Protein AF-A0A661SWG0-F1 (afdb_monomer_lite)

Structure (mmCIF, N/CA/C/O backbone):
data_AF-A0A661SWG0-F1
#
_entry.id   AF-A0A661SWG0-F1
#
loop_
_atom_site.group_PDB
_atom_site.id
_atom_site.type_symbol
_atom_site.label_atom_id
_atom_site.label_alt_id
_atom_site.label_comp_id
_atom_site.label_asym_id
_atom_site.label_entity_id
_atom_site.label_seq_id
_atom_site.pdbx_PDB_ins_code
_atom_site.Cartn_x
_atom_site.Cartn_y
_atom_site.Cartn_z
_atom_site.occupancy
_atom_site.B_iso_or_equiv
_atom_site.auth_seq_id
_atom_site.auth_comp_id
_atom_site.auth_asym_id
_atom_site.auth_atom_id
_atom_site.pdbx_PDB_model_num
ATOM 1 N N . ILE A 1 1 ? -4.918 15.144 1.057 1.00 56.53 1 ILE A N 1
ATOM 2 C CA . ILE A 1 1 ? -6.242 14.491 1.226 1.00 56.53 1 ILE A CA 1
ATOM 3 C C . ILE A 1 1 ? -6.243 13.511 2.410 1.00 56.53 1 ILE A C 1
ATOM 5 O O . ILE A 1 1 ? -7.043 13.692 3.319 1.00 56.53 1 ILE A O 1
ATOM 9 N N . ASN A 1 2 ? -5.288 12.579 2.501 1.00 60.53 2 ASN A N 1
ATOM 10 C CA . ASN A 1 2 ? -5.275 11.531 3.545 1.00 60.53 2 ASN A CA 1
ATOM 11 C C . ASN A 1 2 ? -5.196 12.040 5.000 1.00 60.53 2 ASN A C 1
ATOM 13 O O . ASN A 1 2 ? -5.931 11.564 5.859 1.00 60.53 2 ASN A O 1
ATOM 17 N N . ALA A 1 3 ? -4.390 13.072 5.286 1.00 61.88 3 ALA A N 1
ATOM 18 C CA . ALA A 1 3 ? -4.321 13.651 6.637 1.00 61.88 3 ALA A CA 1
ATOM 19 C C . ALA A 1 3 ? -5.663 14.253 7.108 1.00 61.88 3 ALA A C 1
ATOM 21 O O . ALA A 1 3 ? -6.003 14.175 8.287 1.00 61.88 3 ALA A O 1
ATOM 22 N N . ILE A 1 4 ? -6.444 14.817 6.178 1.00 67.69 4 ILE A N 1
ATOM 23 C CA . ILE A 1 4 ? -7.782 15.353 6.462 1.00 67.69 4 ILE A CA 1
ATOM 24 C C . ILE A 1 4 ? -8.749 14.194 6.713 1.00 67.69 4 ILE A C 1
ATOM 26 O O . ILE A 1 4 ? -9.489 14.227 7.693 1.00 67.69 4 ILE A O 1
ATOM 30 N N . HIS A 1 5 ? -8.699 13.147 5.884 1.00 74.19 5 HIS A N 1
ATOM 31 C CA . HIS A 1 5 ? -9.559 11.975 6.039 1.00 74.19 5 HIS A CA 1
ATOM 32 C C . HIS A 1 5 ? -9.388 11.313 7.414 1.00 74.19 5 HIS A C 1
ATOM 34 O O . HIS A 1 5 ? -10.366 11.100 8.125 1.00 74.19 5 HIS A O 1
ATOM 40 N N . HIS A 1 6 ? -8.152 11.085 7.862 1.00 76.50 6 HIS A N 1
ATOM 41 C CA . HIS A 1 6 ? -7.911 10.390 9.133 1.00 76.50 6 HIS A CA 1
ATOM 42 C C . HIS A 1 6 ? -8.249 11.256 10.350 1.00 76.50 6 HIS A C 1
ATOM 44 O O . HIS A 1 6 ? -8.727 10.751 11.370 1.00 76.50 6 HIS A O 1
ATOM 50 N N . HIS A 1 7 ? -8.070 12.576 10.239 1.00 75.06 7 HIS A N 1
ATOM 51 C CA . HIS A 1 7 ? -8.566 13.505 11.246 1.00 75.06 7 HIS A CA 1
ATOM 52 C C . HIS A 1 7 ? -10.099 13.446 11.357 1.00 75.06 7 HIS A C 1
ATOM 54 O O . HIS A 1 7 ? -10.619 13.366 12.470 1.00 75.06 7 HIS A O 1
ATOM 60 N N . LEU A 1 8 ? -10.814 13.404 10.225 1.00 75.69 8 LEU A N 1
ATOM 61 C CA . LEU A 1 8 ? -12.275 13.259 10.192 1.00 75.69 8 LEU A CA 1
ATOM 62 C C . LEU A 1 8 ? -12.742 11.925 10.788 1.00 75.69 8 LEU A C 1
ATOM 64 O O . LEU A 1 8 ? -13.693 11.908 11.573 1.00 75.69 8 LEU A O 1
ATOM 68 N N . CYS A 1 9 ? -12.055 10.816 10.495 1.00 81.94 9 CYS A N 1
ATOM 69 C CA . CYS A 1 9 ? -12.331 9.533 11.146 1.00 81.94 9 CYS A CA 1
ATOM 70 C C . CYS A 1 9 ? -12.198 9.665 12.668 1.00 81.94 9 CYS A C 1
ATOM 72 O O . CYS A 1 9 ? -13.082 9.249 13.417 1.00 81.94 9 CYS A O 1
ATOM 74 N N . ARG A 1 10 ? -11.129 10.313 13.151 1.00 82.50 10 ARG A N 1
ATOM 75 C CA . ARG A 1 10 ? -10.912 10.488 14.592 1.00 82.50 10 ARG A CA 1
ATOM 76 C C . ARG A 1 10 ? -12.001 11.324 15.252 1.00 82.50 10 ARG A C 1
ATOM 78 O O . ARG A 1 10 ? -12.409 10.990 16.366 1.00 82.50 10 ARG A O 1
ATOM 85 N N . THR A 1 11 ? -12.439 12.418 14.638 1.00 89.12 11 THR A N 1
ATOM 86 C CA . THR A 1 11 ? -13.471 13.285 15.227 1.00 89.12 11 THR A CA 1
ATOM 87 C C . THR A 1 11 ? -14.853 12.635 15.196 1.00 89.12 11 THR A C 1
ATOM 89 O O . THR A 1 11 ? -15.633 12.855 16.119 1.00 89.12 11 THR A O 1
ATOM 92 N N . SER A 1 12 ? -15.122 11.782 14.205 1.00 91.81 12 SER A N 1
ATOM 93 C CA . SER A 1 12 ? -16.421 11.121 14.023 1.00 91.81 12 SER A CA 1
ATOM 94 C C . SER A 1 12 ? -16.601 9.872 14.891 1.00 91.81 12 SER A C 1
ATOM 96 O O . SER A 1 12 ? -17.712 9.570 15.327 1.00 91.81 12 SER A O 1
ATOM 98 N N . LEU A 1 13 ? -15.524 9.129 15.162 1.00 94.44 13 LEU A N 1
ATOM 99 C CA . LEU A 1 13 ? -15.606 7.887 15.931 1.00 94.44 13 LEU A CA 1
ATOM 100 C C . LEU A 1 13 ? -15.771 8.154 17.429 1.00 94.44 13 LEU A C 1
ATOM 102 O O . LEU A 1 13 ? -15.110 9.018 18.014 1.00 94.44 13 LEU A O 1
ATOM 106 N N . LYS A 1 14 ? -16.619 7.358 18.084 1.00 95.88 14 LYS A N 1
ATOM 107 C CA . LYS A 1 14 ? -16.674 7.291 19.551 1.00 95.88 14 LYS A CA 1
ATOM 108 C C . LYS A 1 14 ? -15.412 6.608 20.094 1.00 95.88 14 LYS A C 1
ATOM 110 O O . LYS A 1 14 ? -14.653 6.000 19.344 1.00 95.88 14 LYS A O 1
ATOM 115 N N . ARG A 1 15 ? -15.182 6.730 21.403 1.00 95.81 15 ARG A N 1
ATOM 116 C CA . ARG A 1 15 ? -14.165 5.936 22.106 1.00 95.81 15 ARG A CA 1
ATOM 117 C C . ARG A 1 15 ? -14.422 4.437 21.874 1.00 95.81 15 ARG A C 1
ATOM 119 O O . ARG A 1 15 ? -15.584 4.035 21.905 1.00 95.81 15 ARG A O 1
ATOM 126 N N . ASN A 1 16 ? -13.368 3.660 21.630 1.00 95.88 16 ASN A N 1
ATOM 127 C CA . ASN A 1 16 ? -13.389 2.252 21.199 1.00 95.88 16 ASN A CA 1
ATOM 128 C C . ASN A 1 16 ? -14.106 2.033 19.849 1.00 95.88 16 ASN A C 1
ATOM 130 O O . ASN A 1 16 ? -14.623 0.955 19.556 1.00 95.88 16 ASN A O 1
ATOM 134 N N . GLY A 1 17 ? -14.218 3.095 19.044 1.00 96.50 17 GLY A N 1
ATOM 135 C CA . GLY A 1 17 ? -14.782 3.043 17.702 1.00 96.50 17 GLY A CA 1
ATOM 136 C C . GLY A 1 17 ? -13.768 2.496 16.703 1.00 96.50 17 GLY A C 1
ATOM 137 O O . GLY A 1 17 ? -12.584 2.824 16.776 1.00 96.50 17 GLY A O 1
ATOM 138 N N . TRP A 1 18 ? -14.258 1.709 15.752 1.00 96.75 18 TRP A N 1
ATOM 139 C CA . TRP A 1 18 ? -13.446 1.021 14.754 1.00 96.75 18 TRP A CA 1
ATOM 140 C C . TRP A 1 18 ? -13.513 1.721 13.399 1.00 96.75 18 TRP A C 1
ATOM 142 O O . TRP A 1 18 ? -14.554 2.258 13.017 1.00 96.75 18 TRP A O 1
ATOM 152 N N . CYS A 1 19 ? -12.404 1.697 12.667 1.00 94.81 19 CYS A N 1
ATOM 153 C CA . CYS A 1 19 ? -12.308 2.170 11.294 1.00 94.81 19 CYS A CA 1
ATOM 154 C C . CYS A 1 19 ? -11.577 1.135 10.453 1.00 94.81 19 CYS A C 1
ATOM 156 O O . CYS A 1 19 ? -10.496 0.683 10.822 1.00 94.81 19 CYS A O 1
ATOM 158 N N . PHE A 1 20 ? -12.176 0.804 9.316 1.00 94.75 20 PHE A N 1
ATOM 159 C CA . PHE A 1 20 ? -11.555 0.015 8.267 1.00 94.75 20 PHE A CA 1
ATOM 160 C C . PHE A 1 20 ? -11.237 0.957 7.117 1.00 94.75 20 PHE A C 1
ATOM 162 O O . PHE A 1 20 ? -12.092 1.749 6.709 1.00 94.75 20 PHE A O 1
ATOM 169 N N . HIS A 1 21 ? -10.009 0.891 6.623 1.00 93.25 21 HIS A N 1
ATOM 170 C CA . HIS A 1 21 ? -9.559 1.713 5.518 1.00 93.25 21 HIS A CA 1
ATOM 171 C C . HIS A 1 21 ? -8.721 0.880 4.558 1.00 93.25 21 HIS A C 1
ATOM 173 O O . HIS A 1 21 ? -7.875 0.095 4.979 1.00 93.25 21 HIS A O 1
ATOM 179 N N . SER A 1 22 ? -8.944 1.093 3.269 1.00 91.50 22 SER A N 1
ATOM 180 C CA . SER A 1 22 ? -8.198 0.456 2.191 1.00 91.50 22 SER A CA 1
ATOM 181 C C . SER A 1 22 ? -7.498 1.529 1.383 1.00 91.50 22 SER A C 1
ATOM 183 O O . SER A 1 22 ? -8.053 2.605 1.149 1.00 91.50 22 SER A O 1
ATOM 185 N N . ILE A 1 23 ? -6.281 1.244 0.946 1.00 89.94 23 ILE A N 1
ATOM 186 C CA . ILE A 1 23 ? -5.539 2.131 0.067 1.00 89.94 23 ILE A CA 1
ATOM 187 C C . ILE A 1 23 ? -4.982 1.351 -1.113 1.00 89.94 23 ILE A C 1
ATOM 189 O O . ILE A 1 23 ? -4.380 0.292 -0.948 1.00 89.94 23 ILE A O 1
ATOM 193 N N . ASP A 1 24 ? -5.199 1.891 -2.307 1.00 89.12 24 ASP A N 1
ATOM 194 C CA . ASP A 1 24 ? -4.566 1.419 -3.530 1.00 89.12 24 ASP A CA 1
ATOM 195 C C . ASP A 1 24 ? -3.260 2.199 -3.722 1.00 89.12 24 ASP A C 1
ATOM 197 O O . ASP A 1 24 ? -3.214 3.424 -3.566 1.00 89.12 24 ASP A O 1
ATOM 201 N N . MET A 1 25 ? -2.175 1.472 -3.961 1.00 91.50 25 MET A N 1
ATOM 202 C CA . MET A 1 25 ? -0.818 2.011 -4.040 1.00 91.50 25 MET A CA 1
ATOM 203 C C . MET A 1 25 ? -0.259 2.020 -5.461 1.00 91.50 25 MET A C 1
ATOM 205 O O . MET A 1 25 ? 0.926 2.337 -5.630 1.00 91.50 25 MET A O 1
ATOM 209 N N . ARG A 1 26 ? -1.091 1.669 -6.445 1.00 89.75 26 ARG A N 1
ATOM 210 C CA . ARG A 1 26 ? -0.762 1.650 -7.869 1.00 89.75 26 ARG A CA 1
ATOM 211 C C . ARG A 1 26 ? -0.955 3.022 -8.514 1.00 89.75 26 ARG A C 1
ATOM 213 O O . ARG A 1 26 ? -1.720 3.840 -8.021 1.00 89.75 26 ARG A O 1
ATOM 220 N N . ASP A 1 27 ? -0.302 3.220 -9.651 1.00 86.38 27 ASP A N 1
ATOM 221 C CA . ASP A 1 27 ? -0.540 4.329 -10.571 1.00 86.38 27 ASP A CA 1
ATOM 222 C C . ASP A 1 27 ? -1.934 4.199 -11.205 1.00 86.38 27 ASP A C 1
ATOM 224 O O . ASP A 1 27 ? -2.174 3.315 -12.032 1.00 86.38 27 ASP A O 1
ATOM 228 N N . HIS A 1 28 ? -2.865 5.077 -10.826 1.00 82.88 28 HIS A N 1
ATOM 229 C CA . HIS A 1 28 ? -4.233 5.068 -11.367 1.00 82.88 28 HIS A CA 1
ATOM 230 C C . HIS A 1 28 ? -4.338 5.690 -12.761 1.00 82.88 28 HIS A C 1
ATOM 232 O O . HIS A 1 28 ? -5.403 5.628 -13.377 1.00 82.88 28 HIS A O 1
ATOM 238 N N . SER A 1 29 ? -3.260 6.286 -13.273 1.00 79.56 29 SER A N 1
ATOM 239 C CA . SER A 1 29 ? -3.187 6.778 -14.650 1.00 79.56 29 SER A CA 1
ATOM 240 C C . SER A 1 29 ? -2.762 5.692 -15.641 1.00 79.56 29 SER A C 1
ATOM 242 O O . SER A 1 29 ? -3.079 5.800 -16.827 1.00 79.56 29 SER A O 1
ATOM 244 N N . ASN A 1 30 ? -2.071 4.644 -15.171 1.00 81.44 30 ASN A N 1
ATOM 245 C CA . ASN A 1 30 ? -1.575 3.559 -16.010 1.00 81.44 30 ASN A CA 1
ATOM 246 C C . ASN A 1 30 ? -1.442 2.225 -15.248 1.00 81.44 30 ASN A C 1
ATOM 248 O O . ASN A 1 30 ? -0.399 1.917 -14.666 1.00 81.44 30 ASN A O 1
ATOM 252 N N . PHE A 1 31 ? -2.473 1.384 -15.335 1.00 80.25 31 PHE A N 1
ATOM 253 C CA . PHE A 1 31 ? -2.473 0.061 -14.704 1.00 80.25 31 PHE A CA 1
ATOM 254 C C . PHE A 1 31 ? -1.558 -0.967 -15.386 1.00 80.25 31 PHE A C 1
ATOM 256 O O . PHE A 1 31 ? -1.209 -1.950 -14.738 1.00 80.25 31 PHE A O 1
ATOM 263 N N . ASP A 1 32 ? -1.110 -0.734 -16.627 1.00 81.38 32 ASP A N 1
ATOM 264 C CA . ASP A 1 32 ? -0.124 -1.604 -17.294 1.00 81.38 32 ASP A CA 1
ATOM 265 C C . ASP A 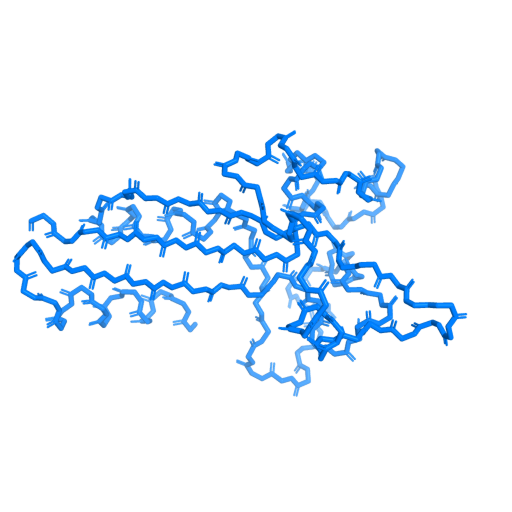1 32 ? 1.267 -1.449 -16.667 1.00 81.38 32 ASP A C 1
ATOM 267 O O . ASP A 1 32 ? 2.125 -2.328 -16.769 1.00 81.38 32 ASP A O 1
ATOM 271 N N . LYS A 1 33 ? 1.504 -0.304 -16.017 1.00 86.62 33 LYS A N 1
ATOM 272 C CA . LYS A 1 33 ? 2.747 0.011 -15.315 1.00 86.62 33 LYS A CA 1
ATOM 273 C C . LYS A 1 33 ? 2.438 0.575 -13.930 1.00 86.62 33 LYS A C 1
ATOM 275 O O . LYS A 1 33 ? 2.762 1.727 -13.638 1.00 86.62 33 LYS A O 1
ATOM 280 N N . PRO A 1 34 ? 1.864 -0.246 -13.035 1.00 86.94 34 PRO A N 1
ATOM 281 C CA . PRO A 1 34 ? 1.234 0.220 -11.803 1.00 86.94 34 PRO A CA 1
ATOM 282 C C . PRO A 1 34 ? 2.213 0.849 -10.801 1.00 86.94 34 PRO A C 1
ATOM 284 O O . PRO A 1 34 ? 1.785 1.392 -9.791 1.00 86.94 34 PRO A O 1
ATOM 287 N N . LEU A 1 35 ? 3.523 0.779 -11.041 1.00 90.81 35 LEU A N 1
ATOM 288 C CA . LEU A 1 35 ? 4.561 1.323 -10.166 1.00 90.81 35 LEU A CA 1
ATOM 289 C C . LEU A 1 35 ? 5.445 2.373 -10.864 1.00 90.81 35 LEU A C 1
ATOM 291 O O . LEU A 1 35 ? 6.384 2.875 -10.246 1.00 90.81 35 LEU A O 1
ATOM 295 N N . ASP A 1 36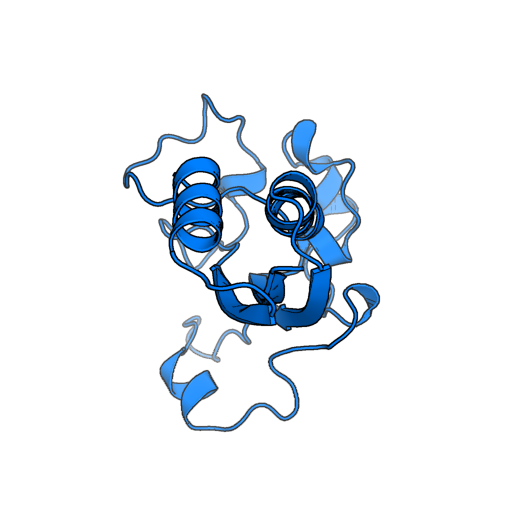 ? 5.164 2.742 -12.122 1.00 90.56 36 ASP A N 1
ATOM 296 C CA . ASP A 1 36 ? 5.998 3.694 -12.877 1.00 90.56 36 ASP A CA 1
ATOM 297 C C . ASP A 1 36 ? 6.052 5.069 -12.210 1.00 90.56 36 ASP A C 1
ATOM 299 O O . ASP A 1 36 ? 7.095 5.730 -12.226 1.00 90.56 36 ASP A O 1
ATOM 303 N N . PHE A 1 37 ? 4.980 5.464 -11.519 1.00 90.50 37 PHE A N 1
ATOM 304 C CA . PHE A 1 37 ? 4.940 6.717 -10.779 1.00 90.50 37 PHE A CA 1
ATOM 305 C C . PHE A 1 37 ? 6.049 6.848 -9.709 1.00 90.50 37 PHE A C 1
ATOM 307 O O . PHE A 1 37 ? 6.390 7.962 -9.296 1.00 90.50 37 PHE A O 1
ATOM 314 N N . LEU A 1 38 ? 6.643 5.736 -9.250 1.00 93.56 38 LEU A N 1
ATOM 315 C CA . LEU A 1 38 ? 7.761 5.725 -8.298 1.00 93.56 38 LEU A CA 1
ATOM 316 C C . LEU A 1 38 ? 9.060 6.307 -8.892 1.00 93.56 38 LEU A C 1
ATOM 318 O O . LEU A 1 38 ? 10.001 6.627 -8.163 1.00 93.56 38 LEU A O 1
ATOM 322 N N . GLN A 1 39 ? 9.142 6.468 -10.211 1.00 94.31 39 GLN A N 1
ATOM 323 C CA . GLN A 1 39 ? 10.310 7.039 -10.885 1.00 94.31 39 GLN A CA 1
ATOM 324 C C . GLN A 1 39 ? 10.359 8.571 -10.801 1.00 94.31 39 GLN A C 1
ATOM 326 O O . GLN A 1 39 ? 11.418 9.164 -10.994 1.00 94.31 39 GLN A O 1
ATOM 331 N N . TYR A 1 40 ? 9.242 9.217 -10.461 1.00 92.12 40 TYR A N 1
ATOM 332 C CA . TYR A 1 40 ? 9.102 10.671 -10.522 1.00 92.12 40 TYR A CA 1
ATOM 333 C C . TYR A 1 40 ? 9.158 11.329 -9.136 1.00 92.12 40 TYR A C 1
ATOM 335 O O . TYR A 1 40 ? 8.742 10.756 -8.127 1.00 92.12 40 TYR A O 1
ATOM 343 N N . SER A 1 41 ? 9.611 12.579 -9.060 1.00 90.25 41 SER A N 1
ATOM 344 C CA . SER A 1 41 ? 9.369 13.446 -7.897 1.00 90.25 41 SER A CA 1
ATOM 345 C C . SER A 1 41 ? 7.888 13.840 -7.785 1.00 90.25 41 SER A C 1
ATOM 347 O O . SER A 1 41 ? 7.079 13.532 -8.659 1.00 90.25 41 SER A O 1
ATOM 349 N N . ASP A 1 42 ? 7.491 14.529 -6.712 1.00 86.38 42 ASP A N 1
ATOM 350 C CA . ASP A 1 42 ? 6.132 15.106 -6.599 1.00 86.38 42 ASP A CA 1
ATOM 351 C C . ASP A 1 42 ? 5.869 16.221 -7.608 1.00 86.38 42 ASP A C 1
ATOM 353 O O . ASP A 1 42 ? 4.732 16.453 -7.987 1.00 86.38 42 ASP A O 1
ATOM 357 N N . LYS A 1 43 ? 6.923 16.882 -8.093 1.00 86.38 43 LYS A N 1
ATOM 358 C CA . LYS A 1 43 ? 6.802 17.925 -9.115 1.00 86.38 43 LYS A CA 1
ATOM 359 C C . LYS A 1 43 ? 6.699 17.349 -10.531 1.00 86.38 43 LYS A C 1
ATOM 361 O O . LYS A 1 43 ? 6.049 17.943 -11.386 1.00 86.38 43 LYS A O 1
ATOM 366 N N . GLU A 1 44 ? 7.402 16.250 -10.798 1.00 88.06 44 GLU A N 1
ATOM 367 C CA . GLU A 1 44 ? 7.437 15.601 -12.118 1.00 88.06 44 GLU A CA 1
ATOM 368 C C . GLU A 1 44 ? 6.225 14.713 -12.359 1.00 88.06 44 GLU A C 1
ATOM 370 O O . GLU A 1 44 ? 5.766 14.612 -13.496 1.00 88.06 44 GLU A O 1
ATOM 375 N N . PHE A 1 45 ? 5.701 14.100 -11.296 1.00 85.62 45 PHE A N 1
ATOM 376 C CA . PHE A 1 45 ? 4.448 13.375 -11.363 1.00 85.62 45 PHE A CA 1
ATOM 377 C C . PHE A 1 45 ? 3.316 14.384 -11.555 1.00 85.62 45 PHE A C 1
ATOM 379 O O . PHE A 1 45 ? 2.808 14.978 -10.607 1.00 85.62 45 PHE A O 1
ATOM 386 N N . ARG A 1 46 ? 2.980 14.655 -12.818 1.00 70.81 46 ARG A N 1
ATOM 387 C CA . ARG A 1 46 ? 1.823 15.475 -13.163 1.00 70.81 46 ARG A CA 1
ATOM 388 C C . ARG A 1 46 ? 0.598 14.655 -12.826 1.00 70.81 46 ARG A C 1
ATOM 390 O O . ARG A 1 46 ? 0.336 13.694 -13.528 1.00 70.81 46 ARG A O 1
ATOM 397 N N . GLU A 1 47 ? -0.121 15.037 -11.782 1.00 64.69 47 GLU A N 1
ATOM 398 C CA . GLU A 1 47 ? -1.403 14.438 -11.423 1.00 64.69 47 GLU A CA 1
ATOM 399 C C . GLU A 1 47 ? -2.452 14.831 -12.482 1.00 64.69 47 GLU A C 1
ATOM 401 O O . GLU A 1 47 ? -2.904 15.979 -12.478 1.00 64.69 47 GLU A O 1
ATOM 406 N N . PRO A 1 48 ? -2.870 13.945 -13.413 1.00 58.97 48 PRO A N 1
ATOM 407 C CA . PRO A 1 48 ? -4.055 14.231 -14.218 1.00 58.97 48 PRO A CA 1
ATOM 408 C C . PRO A 1 48 ? -5.323 14.217 -13.346 1.00 58.97 48 PRO A C 1
ATOM 410 O O . PRO A 1 48 ? -6.317 14.843 -13.703 1.00 58.97 48 PRO A O 1
ATOM 413 N N . ASN A 1 49 ? -5.272 13.539 -12.190 1.00 57.66 49 ASN A N 1
ATOM 414 C CA . ASN A 1 49 ? -6.391 13.308 -11.289 1.00 57.66 49 ASN A CA 1
ATOM 415 C C . ASN A 1 49 ? -6.017 13.710 -9.854 1.00 57.66 49 ASN A C 1
ATOM 417 O O . ASN A 1 49 ? -5.009 13.255 -9.326 1.00 57.66 49 ASN A O 1
ATOM 421 N N . LEU A 1 50 ? -6.879 14.484 -9.187 1.00 58.66 50 LEU A N 1
ATOM 422 C CA . LEU A 1 50 ? -6.728 14.961 -7.796 1.00 58.66 50 LEU A CA 1
ATOM 423 C C . LEU A 1 50 ? -6.706 13.849 -6.720 1.00 58.66 50 LEU A C 1
ATOM 425 O O . LEU A 1 50 ? -6.778 14.146 -5.528 1.00 58.66 50 LEU A O 1
ATOM 429 N N . TYR A 1 51 ? -6.678 12.577 -7.118 1.00 61.53 51 TYR A N 1
ATOM 430 C CA . TYR A 1 51 ? -6.935 11.422 -6.255 1.00 61.53 51 TYR A CA 1
ATOM 431 C C . TYR A 1 51 ? -5.763 10.444 -6.160 1.00 61.53 51 TYR A C 1
ATOM 433 O O . TYR A 1 51 ? -5.923 9.387 -5.555 1.00 61.53 51 TYR A O 1
ATOM 441 N N . ASP A 1 52 ? -4.599 10.778 -6.718 1.00 67.62 52 ASP A N 1
ATOM 442 C CA . ASP A 1 52 ? -3.504 9.815 -6.780 1.00 67.62 52 ASP A CA 1
ATOM 443 C C . ASP A 1 52 ? -2.781 9.668 -5.434 1.00 67.62 52 ASP A C 1
ATOM 445 O O . ASP A 1 52 ? -2.344 10.641 -4.806 1.00 67.62 52 ASP A O 1
ATOM 449 N N . ASN A 1 53 ? -2.668 8.427 -4.959 1.00 77.31 53 ASN A N 1
ATOM 450 C CA . ASN A 1 53 ? -2.051 8.124 -3.679 1.00 77.31 53 ASN A CA 1
ATOM 451 C C . ASN A 1 53 ? -0.626 7.600 -3.865 1.00 77.31 53 ASN A C 1
ATOM 453 O O . ASN A 1 53 ? -0.389 6.459 -4.248 1.00 77.31 53 ASN A O 1
ATOM 457 N N . ARG A 1 54 ? 0.342 8.415 -3.448 1.00 88.62 54 ARG A N 1
ATOM 458 C CA . ARG A 1 54 ? 1.763 8.052 -3.490 1.00 88.62 54 ARG A CA 1
ATOM 459 C C . ARG A 1 54 ? 2.312 7.517 -2.171 1.00 88.62 54 ARG A C 1
ATOM 461 O O . ARG A 1 54 ? 3.493 7.183 -2.112 1.00 88.62 54 ARG A O 1
ATOM 468 N N . LEU A 1 55 ? 1.476 7.425 -1.132 1.00 92.00 55 LEU A N 1
ATOM 469 C CA . LEU A 1 55 ? 1.883 6.861 0.156 1.00 92.00 55 LEU A CA 1
ATOM 470 C C . LEU A 1 55 ? 2.270 5.399 -0.010 1.00 92.00 55 LEU A C 1
ATOM 472 O O . LEU A 1 55 ? 1.587 4.667 -0.730 1.00 92.00 55 LEU A O 1
ATOM 476 N N . ARG A 1 56 ? 3.341 4.982 0.662 1.00 94.75 56 ARG A N 1
ATOM 477 C CA . ARG A 1 56 ? 3.683 3.564 0.849 1.00 94.75 56 ARG A CA 1
ATOM 478 C C . ARG A 1 56 ? 3.104 3.010 2.154 1.00 94.75 56 ARG A C 1
ATOM 480 O O . ARG A 1 56 ? 2.547 3.764 2.955 1.00 94.75 56 ARG A O 1
ATOM 487 N N . CYS A 1 57 ? 3.211 1.696 2.361 1.00 96.12 57 CYS A N 1
ATOM 488 C CA . CYS A 1 57 ? 2.624 0.982 3.506 1.00 96.12 57 CYS A CA 1
ATOM 489 C C . CYS A 1 57 ? 2.996 1.628 4.843 1.00 96.12 57 CYS A C 1
ATOM 491 O O . CYS A 1 57 ? 2.119 1.964 5.642 1.00 96.12 57 CYS A O 1
ATOM 493 N N . SER A 1 58 ? 4.287 1.895 5.057 1.00 96.81 58 SER A N 1
ATOM 494 C CA . SER A 1 58 ? 4.762 2.480 6.311 1.00 96.81 58 SER A CA 1
ATOM 495 C C . SER A 1 58 ? 4.273 3.918 6.511 1.00 96.81 58 SER A C 1
ATOM 497 O O . SER A 1 58 ? 3.971 4.322 7.634 1.00 96.81 58 SER A O 1
ATOM 499 N N . GLU A 1 59 ? 4.153 4.703 5.439 1.00 95.31 59 GLU A N 1
ATOM 500 C CA . GLU A 1 59 ? 3.620 6.064 5.506 1.00 95.31 59 GLU A CA 1
ATOM 501 C C . GLU A 1 59 ? 2.123 6.061 5.807 1.00 95.31 59 GLU A C 1
ATOM 503 O O . GLU A 1 59 ? 1.671 6.826 6.660 1.00 95.31 59 GLU A O 1
ATOM 508 N N . HIS A 1 60 ? 1.361 5.178 5.154 1.00 94.56 60 HIS A N 1
ATOM 509 C CA . HIS A 1 60 ? -0.066 5.018 5.406 1.00 94.56 60 HIS A CA 1
ATOM 510 C C . HIS A 1 60 ? -0.319 4.638 6.866 1.00 94.56 60 HIS A C 1
ATOM 512 O O . HIS A 1 60 ? -1.058 5.343 7.555 1.00 94.56 60 HIS A O 1
ATOM 518 N N . ARG A 1 61 ? 0.385 3.627 7.383 1.00 96.00 61 ARG A N 1
ATOM 519 C CA . ARG A 1 61 ? 0.335 3.244 8.799 1.00 96.00 61 ARG A CA 1
ATOM 520 C C . ARG A 1 61 ? 0.627 4.424 9.732 1.00 96.00 61 ARG A C 1
ATOM 522 O O . ARG A 1 61 ? -0.178 4.735 10.615 1.00 96.00 61 ARG A O 1
ATOM 529 N N . LYS A 1 62 ? 1.724 5.153 9.488 1.00 95.50 62 LYS A N 1
ATOM 530 C CA . LYS A 1 62 ? 2.124 6.323 10.293 1.00 95.50 62 LYS A CA 1
ATOM 531 C C . LYS A 1 62 ? 1.043 7.393 10.363 1.00 95.50 62 LYS A C 1
ATOM 533 O O . LYS A 1 62 ? 0.931 8.084 11.373 1.00 95.50 62 LYS A O 1
ATOM 538 N N . THR A 1 63 ? 0.232 7.566 9.319 1.00 93.50 63 THR A N 1
ATOM 539 C CA . THR A 1 63 ? -0.847 8.563 9.368 1.00 93.50 63 THR A CA 1
ATOM 540 C C . THR A 1 63 ? -1.918 8.235 10.418 1.00 93.50 63 THR A C 1
ATOM 542 O O . THR A 1 63 ? -2.428 9.160 11.053 1.00 93.50 63 THR A O 1
ATOM 545 N N . PHE A 1 64 ? -2.223 6.956 10.660 1.00 94.56 64 PHE A N 1
ATOM 546 C CA . PHE A 1 64 ? -3.145 6.534 11.721 1.00 94.56 64 PHE A CA 1
ATOM 547 C C . PHE A 1 64 ? -2.505 6.619 13.107 1.00 94.56 64 PHE A C 1
ATOM 549 O O . PHE A 1 64 ? -3.131 7.118 14.046 1.00 94.56 64 PHE A O 1
ATOM 556 N N . GLU A 1 65 ? -1.238 6.219 13.223 1.00 94.69 65 GLU A N 1
ATOM 557 C CA . GLU A 1 65 ? -0.463 6.336 14.465 1.00 94.69 65 GLU A CA 1
ATOM 558 C C . GLU A 1 65 ? -0.347 7.804 14.913 1.00 94.69 65 GLU A C 1
ATOM 560 O O . GLU A 1 65 ? -0.633 8.137 16.064 1.00 94.69 65 GLU A O 1
ATOM 565 N N . ASN A 1 66 ? -0.048 8.719 13.984 1.00 93.69 66 ASN A N 1
ATOM 566 C CA . ASN A 1 66 ? -0.013 10.165 14.237 1.00 93.69 66 ASN A CA 1
ATOM 567 C C . ASN A 1 66 ? -1.385 10.719 14.649 1.00 93.69 66 ASN A C 1
ATOM 569 O O . ASN A 1 66 ? -1.480 11.637 15.467 1.00 93.69 66 ASN A O 1
ATOM 573 N N . ALA A 1 67 ? -2.461 10.131 14.125 1.00 92.81 67 ALA A N 1
ATOM 574 C CA . ALA A 1 67 ? -3.827 10.410 14.545 1.00 92.81 67 ALA A CA 1
ATOM 575 C C . ALA A 1 67 ? -4.218 9.672 15.842 1.00 92.81 67 ALA A C 1
ATOM 577 O O . ALA A 1 67 ? -5.388 9.702 16.220 1.00 92.81 67 ALA A O 1
ATOM 578 N N . ARG A 1 68 ? -3.266 9.064 16.564 1.00 93.56 68 ARG A N 1
ATOM 579 C CA . ARG A 1 68 ? -3.444 8.359 17.847 1.00 93.56 68 ARG A CA 1
ATOM 580 C C . ARG A 1 68 ? -4.495 7.249 17.792 1.00 93.56 68 ARG A C 1
ATOM 582 O O . ARG A 1 68 ? -5.300 7.118 18.721 1.00 93.56 68 ARG A O 1
ATOM 589 N N . PHE A 1 69 ? -4.550 6.529 16.683 1.00 95.75 69 PHE A N 1
ATOM 590 C CA . PHE A 1 69 ? -5.265 5.265 16.600 1.00 95.75 69 PHE A CA 1
ATOM 591 C C . PHE A 1 69 ? -4.358 4.110 17.033 1.00 95.75 69 PHE A C 1
ATOM 593 O O . PHE A 1 69 ? -3.138 4.195 16.906 1.00 95.75 69 PHE A O 1
ATOM 600 N N . HIS A 1 70 ? -4.963 3.032 17.525 1.00 96.62 70 HIS A N 1
ATOM 601 C CA . HIS A 1 70 ? -4.298 1.747 17.692 1.00 96.62 70 HIS A CA 1
ATOM 602 C C . HIS A 1 70 ? -4.503 0.914 16.423 1.00 96.62 70 HIS A C 1
ATOM 604 O O . HIS A 1 70 ? -5.640 0.737 15.988 1.00 96.62 70 HIS A O 1
ATOM 610 N N . VAL A 1 71 ? -3.419 0.427 15.818 1.00 96.56 71 VAL A N 1
ATOM 611 C CA . VAL A 1 71 ? -3.498 -0.453 14.645 1.00 96.56 71 VAL A CA 1
ATOM 612 C C . VAL A 1 71 ? -3.746 -1.877 15.118 1.00 96.56 71 VAL A C 1
ATOM 614 O O . VAL A 1 71 ? -2.871 -2.483 15.730 1.00 96.56 71 VAL A O 1
ATOM 617 N N . ALA A 1 72 ? -4.942 -2.392 14.850 1.00 97.00 72 ALA A N 1
ATOM 618 C CA . ALA A 1 72 ? -5.362 -3.714 15.296 1.00 97.00 72 ALA A CA 1
ATOM 619 C C . ALA A 1 72 ? -5.057 -4.805 14.263 1.00 97.00 72 ALA A C 1
ATOM 621 O O . ALA A 1 72 ? -4.765 -5.939 14.635 1.00 97.00 72 ALA A O 1
ATOM 622 N N . TYR A 1 73 ? -5.143 -4.469 12.975 1.00 96.50 73 TYR A N 1
ATOM 623 C CA . TYR A 1 73 ? -4.917 -5.408 11.882 1.00 96.50 73 TYR A CA 1
ATOM 624 C C . TYR A 1 73 ? -4.447 -4.684 10.623 1.00 96.50 73 TYR A C 1
ATOM 626 O O . TYR A 1 73 ? -4.885 -3.565 10.348 1.00 96.50 73 TYR A O 1
ATOM 634 N N . GLU A 1 74 ? -3.586 -5.355 9.866 1.00 96.56 74 GLU A N 1
ATOM 635 C CA . GLU A 1 74 ? -3.112 -4.942 8.553 1.00 96.56 74 GLU A CA 1
ATOM 636 C C . GLU A 1 74 ? -3.043 -6.161 7.639 1.00 96.56 74 GLU A C 1
ATOM 638 O O . GLU A 1 74 ? -2.661 -7.251 8.071 1.00 96.56 74 GLU A O 1
ATOM 643 N N . ASP A 1 75 ? -3.367 -5.946 6.372 1.00 95.25 75 ASP A N 1
ATOM 644 C CA . ASP A 1 75 ? -2.983 -6.845 5.297 1.00 95.25 75 ASP A CA 1
ATOM 645 C C . ASP A 1 75 ? -2.479 -6.049 4.092 1.00 95.25 75 ASP A C 1
ATOM 647 O O . ASP A 1 75 ? -2.718 -4.842 3.961 1.00 95.25 75 ASP A O 1
ATOM 651 N N . PHE A 1 76 ? -1.736 -6.731 3.230 1.00 94.56 76 PHE A N 1
ATOM 652 C CA . PHE A 1 76 ? -1.046 -6.138 2.097 1.00 94.56 76 PHE A CA 1
ATOM 653 C C . PHE A 1 76 ? -1.427 -6.884 0.832 1.00 94.56 76 PHE A C 1
ATOM 655 O O . PHE A 1 76 ? -1.279 -8.105 0.768 1.00 94.56 76 PHE A O 1
ATOM 662 N N . ALA A 1 77 ? -1.893 -6.148 -0.173 1.00 90.25 77 ALA A N 1
ATOM 663 C CA . ALA A 1 77 ? -2.197 -6.715 -1.473 1.00 90.25 77 ALA A CA 1
ATOM 664 C C . ALA A 1 77 ? -0.899 -6.957 -2.250 1.00 90.25 77 ALA A C 1
ATOM 666 O O . ALA A 1 77 ? -0.070 -6.050 -2.406 1.00 90.25 77 ALA A O 1
ATOM 667 N N . THR A 1 78 ? -0.749 -8.180 -2.746 1.00 87.00 78 THR A N 1
ATOM 668 C CA . THR A 1 78 ? 0.327 -8.550 -3.669 1.00 87.00 78 THR A CA 1
ATOM 669 C C . THR A 1 78 ? 0.007 -8.049 -5.081 1.00 87.00 78 THR A C 1
ATOM 671 O O . THR A 1 78 ? -1.167 -7.802 -5.385 1.00 87.00 78 THR A O 1
ATOM 674 N N . PRO A 1 79 ? 1.020 -7.870 -5.954 1.00 79.69 79 PRO A N 1
ATOM 675 C CA . PRO A 1 79 ? 0.781 -7.537 -7.350 1.00 79.69 79 PRO A CA 1
ATOM 676 C C . PRO A 1 79 ? -0.245 -8.476 -7.981 1.00 79.69 79 PRO A C 1
ATOM 678 O O . PRO A 1 79 ? -0.088 -9.696 -7.954 1.00 79.69 79 PRO A O 1
ATOM 681 N N . PHE A 1 80 ? -1.296 -7.902 -8.565 1.00 74.12 80 PHE A N 1
ATOM 682 C CA . PHE A 1 80 ? -2.317 -8.699 -9.230 1.00 74.12 80 PHE A CA 1
ATOM 683 C C . PHE A 1 80 ? -1.710 -9.468 -10.411 1.00 74.12 80 PHE A C 1
ATOM 685 O O . PHE A 1 80 ? -0.901 -8.905 -11.156 1.00 74.12 80 PHE A O 1
ATOM 692 N N . PRO A 1 81 ? -2.107 -10.733 -10.619 1.00 63.78 81 PRO A N 1
ATOM 693 C CA . PRO A 1 81 ? -1.681 -11.486 -11.787 1.00 63.78 81 PRO A CA 1
ATOM 694 C C . PRO A 1 81 ? -2.146 -10.774 -13.057 1.00 63.78 81 PRO A C 1
ATOM 696 O O . PRO A 1 81 ? -3.313 -10.402 -13.196 1.00 63.78 81 PRO A O 1
ATOM 699 N N . THR A 1 82 ? -1.229 -10.610 -14.003 1.00 65.50 82 THR A N 1
ATOM 700 C CA . THR A 1 82 ? -1.576 -10.191 -15.358 1.00 65.50 82 THR A CA 1
ATOM 701 C C . THR A 1 82 ? -2.170 -11.390 -16.088 1.00 65.50 82 THR A C 1
ATOM 703 O O . THR A 1 82 ? -1.560 -12.461 -16.136 1.00 65.50 82 THR A O 1
ATOM 706 N N . LEU A 1 83 ? -3.369 -11.234 -16.646 1.00 65.25 83 LEU A N 1
ATOM 707 C CA . LEU A 1 83 ? -3.982 -12.261 -17.478 1.00 65.25 83 LEU A CA 1
ATOM 708 C C . LEU A 1 83 ? -3.165 -12.485 -18.758 1.00 65.25 83 LEU A C 1
ATOM 710 O O . LEU A 1 83 ? -2.383 -11.639 -19.186 1.00 65.25 83 LEU A O 1
ATOM 714 N N . ALA A 1 84 ? -3.387 -13.619 -19.427 1.00 67.94 84 ALA A N 1
ATOM 715 C CA . ALA A 1 84 ? -2.700 -13.954 -20.680 1.00 67.94 84 ALA A CA 1
ATOM 716 C C . ALA A 1 84 ? -2.924 -12.924 -21.809 1.00 67.94 84 ALA A C 1
ATOM 718 O O . ALA A 1 84 ? -2.139 -12.870 -22.752 1.00 67.94 84 ALA A O 1
ATOM 719 N N . ASN A 1 85 ? -3.983 -12.113 -21.722 1.00 71.94 85 ASN A N 1
ATOM 720 C CA . ASN A 1 85 ? -4.273 -11.023 -22.652 1.00 71.94 85 ASN A CA 1
ATOM 721 C C . ASN A 1 85 ? -3.612 -9.683 -22.260 1.00 71.94 85 ASN A C 1
ATOM 723 O O . ASN A 1 85 ? -3.823 -8.692 -22.952 1.00 71.94 85 ASN A O 1
ATOM 727 N N . GLY A 1 86 ? -2.820 -9.646 -21.184 1.00 62.97 86 GLY A N 1
ATOM 728 C CA . GLY A 1 86 ? -2.160 -8.438 -20.687 1.00 62.97 86 GLY A CA 1
ATOM 729 C C . GLY A 1 86 ? -3.014 -7.586 -19.744 1.00 62.97 86 GLY A C 1
ATOM 730 O O . GLY A 1 86 ? -2.499 -6.629 -19.179 1.00 62.97 86 GLY A O 1
ATOM 731 N N . GLU A 1 87 ? -4.288 -7.924 -19.534 1.00 64.12 87 GLU A N 1
ATOM 732 C CA . GLU A 1 87 ? -5.180 -7.149 -18.671 1.00 64.12 87 GLU A CA 1
ATOM 733 C C . GLU A 1 87 ? -5.035 -7.552 -17.196 1.00 64.12 87 GLU A C 1
ATOM 735 O O . GLU A 1 87 ? -4.686 -8.686 -16.856 1.00 64.12 87 GLU A O 1
ATOM 740 N N . THR A 1 88 ? -5.336 -6.615 -16.296 1.00 62.59 88 THR A N 1
ATOM 741 C CA . THR A 1 88 ? -5.521 -6.906 -14.869 1.00 62.59 88 THR A CA 1
ATOM 742 C C . THR A 1 88 ? -7.013 -7.010 -14.597 1.00 62.59 88 THR A C 1
ATOM 744 O O . THR A 1 88 ? -7.711 -5.998 -14.575 1.00 62.59 88 THR A O 1
ATOM 747 N N . ASP A 1 89 ? -7.518 -8.222 -14.390 1.00 63.88 89 ASP A N 1
ATOM 748 C CA . ASP A 1 89 ? -8.950 -8.417 -14.197 1.00 63.88 89 ASP A CA 1
ATOM 749 C C . ASP A 1 89 ? -9.322 -8.345 -12.707 1.00 63.88 89 ASP A C 1
ATOM 751 O O . ASP A 1 89 ? -9.261 -9.325 -11.962 1.00 63.88 89 ASP A O 1
ATOM 755 N N . CYS A 1 90 ? -9.725 -7.150 -12.264 1.00 60.94 90 CYS A N 1
ATOM 756 C CA . CYS A 1 90 ? -10.288 -6.948 -10.930 1.00 60.94 90 CYS A CA 1
ATOM 757 C C . CYS A 1 90 ? -11.559 -7.785 -10.710 1.00 60.94 90 CYS A C 1
ATOM 759 O O . CYS A 1 90 ? -11.810 -8.222 -9.590 1.00 60.94 90 CYS A O 1
ATOM 761 N N . TYR A 1 91 ? -12.329 -8.067 -11.763 1.00 56.75 91 TYR A N 1
ATOM 762 C CA . TYR A 1 91 ? -13.465 -8.973 -11.705 1.00 56.75 91 TYR A CA 1
ATOM 763 C C . TYR A 1 91 ? -12.993 -10.420 -11.527 1.00 56.75 91 TYR A C 1
ATOM 765 O O . TYR A 1 91 ? -13.542 -11.107 -10.672 1.00 56.75 91 TYR A O 1
ATOM 773 N N . HIS A 1 92 ? -11.937 -10.875 -12.204 1.00 57.44 92 HIS A N 1
ATOM 774 C CA . HIS A 1 92 ? -11.332 -12.195 -11.975 1.00 57.44 92 HIS A CA 1
ATOM 775 C C . HIS A 1 92 ? -10.841 -12.345 -10.533 1.00 57.44 92 HIS A C 1
ATOM 777 O O . HIS A 1 92 ? -11.168 -13.332 -9.880 1.00 57.44 92 HIS A O 1
ATOM 783 N N . VAL A 1 93 ? -10.154 -11.333 -9.995 1.00 60.31 93 VAL A N 1
ATOM 784 C CA . VAL A 1 93 ? -9.722 -11.296 -8.586 1.00 60.31 93 VAL A CA 1
ATOM 785 C C . VAL A 1 93 ? -10.916 -11.414 -7.632 1.00 60.31 93 VAL A C 1
ATOM 787 O O . VAL A 1 93 ? -10.868 -12.187 -6.676 1.00 60.31 93 VAL A O 1
ATOM 790 N N . LEU A 1 94 ? -11.999 -10.678 -7.899 1.00 60.03 94 LEU A N 1
ATOM 791 C CA . LEU A 1 94 ? -13.207 -10.677 -7.069 1.00 60.03 94 LEU A CA 1
ATOM 792 C C . LEU A 1 94 ? -14.048 -11.957 -7.207 1.00 60.03 94 LEU A C 1
ATOM 794 O O . LEU A 1 94 ? -14.775 -12.302 -6.278 1.00 60.03 94 LEU A O 1
ATOM 798 N N . THR A 1 95 ? -13.978 -12.655 -8.343 1.00 58.19 95 THR A N 1
ATOM 799 C CA . THR A 1 95 ? -14.873 -13.784 -8.664 1.00 58.19 95 THR A CA 1
ATOM 800 C C . THR A 1 95 ? -14.221 -15.158 -8.607 1.00 58.19 95 THR A C 1
ATOM 802 O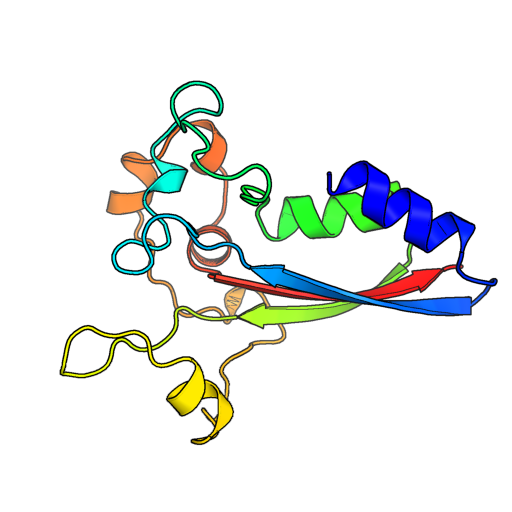 O . THR A 1 95 ? -14.937 -16.140 -8.436 1.00 58.19 95 THR A O 1
ATOM 805 N N . HIS A 1 96 ? -12.897 -15.254 -8.736 1.00 52.44 96 HIS A N 1
ATOM 806 C CA . HIS A 1 96 ? -12.185 -16.534 -8.820 1.00 52.44 96 HIS A CA 1
ATOM 807 C C . HIS A 1 96 ? -11.315 -16.836 -7.603 1.00 52.44 96 HIS A C 1
ATOM 809 O O . HIS A 1 96 ? -10.521 -17.768 -7.660 1.00 52.44 96 HIS A O 1
ATOM 815 N N . SER A 1 97 ? -11.498 -16.089 -6.508 1.00 48.41 97 SER A N 1
ATOM 816 C CA . SER A 1 97 ? -10.931 -16.395 -5.191 1.00 48.41 97 SER A CA 1
ATOM 817 C C . SER A 1 97 ? -9.463 -16.815 -5.281 1.00 48.41 97 SER A C 1
ATOM 819 O O . SER A 1 97 ? -9.137 -17.992 -5.142 1.00 48.41 97 SER A O 1
ATOM 821 N N . TYR A 1 98 ? -8.562 -15.857 -5.511 1.00 53.16 98 TYR A N 1
ATOM 822 C CA . TYR A 1 98 ? -7.148 -16.137 -5.274 1.00 53.16 98 TYR A CA 1
ATOM 823 C C . TYR A 1 98 ? -6.996 -16.671 -3.848 1.00 53.16 98 TYR A C 1
ATOM 825 O O . TYR A 1 98 ? -7.567 -16.100 -2.917 1.00 53.16 98 TYR A O 1
ATOM 833 N N . GLU A 1 99 ? -6.244 -17.757 -3.663 1.00 55.88 99 GLU A N 1
ATOM 834 C CA . GLU A 1 99 ? -6.091 -18.342 -2.329 1.00 55.88 99 GLU A CA 1
ATOM 835 C C . GLU A 1 99 ? -5.477 -17.338 -1.340 1.00 55.88 99 GLU A C 1
ATOM 837 O O . GLU A 1 99 ? -5.769 -17.446 -0.151 1.00 55.88 99 GLU A O 1
ATOM 842 N N . LYS A 1 100 ? -4.713 -16.325 -1.805 1.00 60.47 100 LYS A N 1
ATOM 843 C CA . LYS A 1 100 ? -4.234 -15.182 -0.995 1.00 60.47 100 LYS A CA 1
ATOM 844 C C . LYS A 1 100 ? -3.929 -13.920 -1.833 1.00 60.47 100 LYS A C 1
ATOM 846 O O . LYS A 1 100 ? -2.766 -13.678 -2.141 1.00 60.47 100 LYS A O 1
ATOM 851 N N . PRO A 1 101 ? -4.914 -13.073 -2.192 1.00 71.00 101 PRO A N 1
ATOM 852 C CA . PRO A 1 101 ? -4.614 -11.764 -2.789 1.00 71.00 101 PRO A CA 1
ATOM 853 C C . PRO A 1 101 ? -3.935 -10.825 -1.780 1.00 71.00 101 PRO A C 1
ATOM 855 O O . PRO A 1 101 ? -3.223 -9.903 -2.175 1.00 71.00 101 PRO A O 1
ATOM 858 N N . CYS A 1 102 ? -4.131 -11.092 -0.485 1.00 84.38 102 CYS A N 1
ATOM 859 C CA . CYS A 1 102 ? -3.531 -10.347 0.606 1.00 84.38 102 CYS A CA 1
ATOM 860 C C . CYS A 1 102 ? -2.737 -11.256 1.547 1.00 84.38 102 CYS A C 1
ATOM 862 O O . CYS A 1 102 ? -3.098 -12.413 1.786 1.00 84.38 102 CYS A O 1
ATOM 864 N N . VAL A 1 103 ? -1.684 -10.694 2.128 1.00 90.62 103 VAL A N 1
ATOM 865 C CA . VAL A 1 103 ? -0.870 -11.308 3.180 1.00 90.62 103 VAL A CA 1
ATOM 866 C C . VAL A 1 103 ? -0.910 -10.449 4.440 1.00 90.62 103 VAL A C 1
ATOM 868 O O . VAL A 1 103 ? -0.972 -9.228 4.355 1.00 90.62 103 VAL A O 1
ATOM 871 N N . ASN A 1 104 ? -0.870 -11.073 5.618 1.00 93.62 104 ASN A N 1
ATOM 872 C CA . ASN A 1 104 ? -0.959 -10.359 6.904 1.00 93.62 104 ASN A CA 1
ATOM 873 C C . ASN A 1 104 ? 0.385 -9.765 7.366 1.00 93.62 104 ASN A C 1
ATOM 875 O O . ASN A 1 104 ? 0.445 -9.077 8.380 1.00 93.62 104 ASN A O 1
ATOM 879 N N . GLU A 1 105 ? 1.473 -10.054 6.653 1.00 94.06 105 GLU A N 1
ATOM 880 C CA . GLU A 1 105 ? 2.800 -9.512 6.928 1.00 94.06 105 GLU A CA 1
ATOM 881 C C . GLU A 1 105 ? 3.400 -8.966 5.638 1.00 94.06 105 GLU A C 1
ATOM 883 O O . GLU A 1 105 ? 3.302 -9.593 4.583 1.00 94.06 105 GLU A O 1
ATOM 888 N N . LEU A 1 106 ? 4.048 -7.803 5.726 1.00 94.50 106 LEU A N 1
ATOM 889 C CA . LEU A 1 106 ? 4.604 -7.130 4.556 1.00 94.50 106 LEU A CA 1
ATOM 890 C C . LEU A 1 106 ? 5.692 -7.970 3.866 1.00 94.50 106 LEU A C 1
ATOM 892 O O . LEU A 1 106 ? 5.759 -7.982 2.648 1.00 94.50 106 LEU A O 1
ATOM 896 N N . ASN A 1 107 ? 6.489 -8.724 4.627 1.00 94.88 107 ASN A N 1
ATOM 897 C CA . ASN A 1 107 ? 7.508 -9.657 4.111 1.00 94.88 107 ASN A CA 1
ATOM 898 C C . ASN A 1 107 ? 6.925 -10.860 3.335 1.00 94.88 107 ASN A C 1
ATOM 900 O O . ASN A 1 107 ? 7.683 -11.648 2.775 1.00 94.88 107 ASN A O 1
ATOM 904 N N . GLY A 1 108 ? 5.601 -11.041 3.352 1.00 91.81 108 GLY A N 1
ATOM 905 C CA . GLY A 1 108 ? 4.903 -12.071 2.596 1.00 91.81 108 GLY A CA 1
ATOM 906 C C . GLY A 1 108 ? 4.472 -11.601 1.211 1.00 91.81 108 GLY A C 1
ATOM 907 O O . GLY A 1 108 ? 3.865 -12.382 0.486 1.00 91.81 108 GLY A O 1
ATOM 908 N N . VAL A 1 109 ? 4.711 -10.332 0.861 1.00 92.06 109 VAL A N 1
ATOM 909 C CA . VAL A 1 109 ? 4.312 -9.780 -0.434 1.00 92.06 109 VAL A CA 1
ATOM 910 C C . VAL A 1 109 ? 5.175 -10.376 -1.540 1.00 92.06 109 VAL A C 1
ATOM 912 O O . VAL A 1 109 ? 6.401 -10.384 -1.445 1.00 92.06 109 VAL A O 1
ATOM 915 N N . ASP A 1 110 ? 4.541 -10.814 -2.627 1.00 91.19 110 ASP A N 1
ATOM 916 C CA . ASP A 1 110 ? 5.262 -11.257 -3.818 1.00 91.19 110 ASP A CA 1
ATOM 917 C C . ASP A 1 110 ? 6.104 -10.108 -4.397 1.00 91.19 110 ASP A C 1
ATOM 919 O O . ASP A 1 110 ? 5.593 -9.063 -4.817 1.00 91.19 110 ASP A O 1
ATOM 923 N N . ILE A 1 111 ? 7.425 -10.302 -4.407 1.00 92.56 111 ILE A N 1
ATOM 924 C CA . ILE A 1 111 ? 8.381 -9.263 -4.794 1.00 92.56 111 ILE A CA 1
ATOM 925 C C . ILE A 1 111 ? 8.400 -9.111 -6.319 1.00 92.56 111 ILE A C 1
ATOM 927 O O . ILE A 1 111 ? 8.958 -9.941 -7.037 1.00 92.56 111 ILE A O 1
ATOM 931 N N . SER A 1 112 ? 7.852 -7.998 -6.809 1.00 91.06 112 SER A N 1
ATOM 932 C CA . SER A 1 112 ? 7.909 -7.586 -8.221 1.00 91.06 112 SER A CA 1
ATOM 933 C C . SER A 1 112 ? 8.964 -6.504 -8.477 1.00 91.06 112 SER A C 1
ATOM 935 O O . SER A 1 112 ? 9.521 -6.410 -9.574 1.00 91.06 112 SER A O 1
ATOM 937 N N . VAL A 1 113 ? 9.301 -5.707 -7.457 1.00 94.19 113 VAL A N 1
ATOM 938 C CA . VAL A 1 113 ? 10.351 -4.688 -7.530 1.00 94.19 113 VAL A CA 1
ATOM 939 C C . VAL A 1 113 ? 11.691 -5.305 -7.156 1.00 94.19 113 VAL A C 1
ATOM 941 O O . VAL A 1 113 ? 11.945 -5.661 -6.010 1.00 94.19 113 VAL A O 1
ATOM 944 N N . THR A 1 114 ? 12.590 -5.397 -8.131 1.00 95.88 114 THR A N 1
ATOM 945 C CA . THR A 1 114 ? 13.959 -5.879 -7.912 1.00 95.88 114 THR A CA 1
ATOM 946 C C . THR A 1 114 ? 14.889 -4.753 -7.464 1.00 95.88 114 THR A C 1
ATOM 948 O O . THR A 1 114 ? 14.604 -3.569 -7.642 1.00 95.88 114 THR A O 1
ATOM 951 N N . GLU A 1 115 ? 16.075 -5.109 -6.967 1.00 97.56 115 GLU A N 1
ATOM 952 C CA . GLU A 1 115 ? 17.120 -4.129 -6.653 1.00 97.56 115 GLU A CA 1
ATOM 953 C C . GLU A 1 115 ? 17.536 -3.291 -7.874 1.00 97.56 115 GLU A C 1
ATOM 955 O O . GLU A 1 115 ? 17.833 -2.103 -7.754 1.00 97.56 115 GLU A O 1
ATOM 960 N N . HIS A 1 116 ? 17.533 -3.898 -9.064 1.00 96.69 116 HIS A N 1
ATOM 961 C CA . HIS A 1 116 ? 17.807 -3.190 -10.309 1.00 96.69 116 HIS A CA 1
ATOM 962 C C . HIS A 1 116 ? 16.759 -2.100 -10.570 1.00 96.69 116 HIS A C 1
ATOM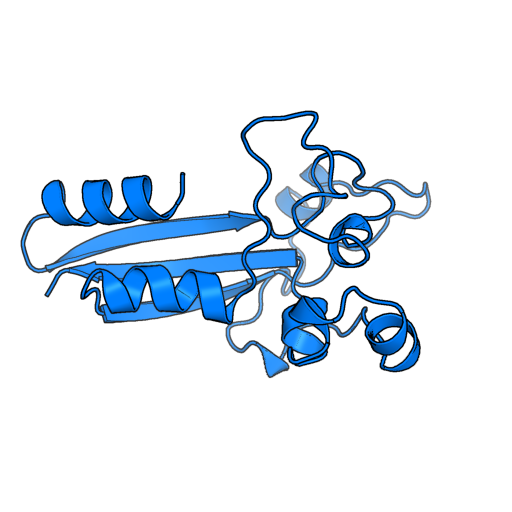 964 O O . HIS A 1 116 ? 17.127 -0.953 -10.822 1.00 96.69 116 HIS A O 1
ATOM 970 N N . ILE A 1 117 ? 15.471 -2.435 -10.421 1.00 95.94 117 ILE A N 1
ATOM 971 C CA . ILE A 1 117 ? 14.363 -1.479 -10.548 1.00 95.94 117 ILE A CA 1
ATOM 972 C C . ILE A 1 117 ? 14.478 -0.395 -9.469 1.00 95.94 117 ILE A C 1
ATOM 974 O O . ILE A 1 117 ? 14.433 0.791 -9.792 1.00 95.94 117 ILE A O 1
ATOM 978 N N . ARG A 1 118 ? 14.719 -0.772 -8.202 1.00 97.31 118 ARG A N 1
ATOM 979 C CA . ARG A 1 118 ? 14.843 0.164 -7.071 1.00 97.31 118 ARG A CA 1
ATOM 980 C C . ARG A 1 118 ? 15.879 1.260 -7.325 1.00 97.31 118 ARG A C 1
ATOM 982 O O . ARG A 1 118 ? 15.638 2.419 -6.997 1.00 97.31 118 ARG A O 1
ATOM 989 N N . ARG A 1 119 ? 17.015 0.929 -7.944 1.00 97.06 119 ARG A N 1
ATOM 990 C CA . ARG A 1 119 ? 18.069 1.906 -8.279 1.00 97.06 119 ARG A CA 1
ATOM 991 C C . ARG A 1 119 ? 17.621 2.960 -9.292 1.00 97.06 119 ARG A C 1
ATOM 993 O O . ARG A 1 119 ? 18.128 4.080 -9.240 1.00 97.06 119 ARG A O 1
ATOM 1000 N N . ALA A 1 120 ? 16.687 2.618 -10.178 1.00 95.81 120 ALA A N 1
ATOM 1001 C CA . ALA A 1 120 ? 16.131 3.534 -11.169 1.00 95.81 120 ALA A CA 1
ATOM 1002 C C . ALA A 1 120 ? 15.032 4.453 -10.600 1.00 95.81 120 ALA A C 1
ATOM 1004 O O . ALA A 1 120 ? 14.756 5.495 -11.187 1.00 95.81 120 ALA A O 1
ATOM 1005 N N . LEU A 1 121 ? 14.441 4.120 -9.445 1.00 96.38 121 LEU A N 1
ATOM 1006 C CA . LEU A 1 121 ? 13.368 4.914 -8.830 1.00 96.38 121 LEU A CA 1
ATOM 1007 C C . LEU A 1 121 ? 13.845 6.303 -8.386 1.00 96.38 121 LEU A C 1
ATOM 1009 O O . LEU A 1 121 ? 15.043 6.535 -8.192 1.00 96.38 121 LEU A O 1
ATOM 1013 N N . HIS A 1 122 ? 12.912 7.223 -8.136 1.00 96.56 122 HIS A N 1
ATOM 1014 C CA . HIS A 1 122 ? 13.239 8.513 -7.530 1.00 96.56 122 HIS A CA 1
ATOM 1015 C C . HIS A 1 122 ? 13.864 8.306 -6.131 1.00 96.56 122 HIS A C 1
ATOM 1017 O O . HIS A 1 122 ? 13.385 7.447 -5.382 1.00 96.56 122 HIS A O 1
ATOM 1023 N N . PRO A 1 123 ? 14.890 9.086 -5.715 1.00 96.81 123 PRO A N 1
ATOM 1024 C CA . PRO A 1 123 ? 15.594 8.891 -4.441 1.00 96.81 123 PRO A CA 1
ATOM 1025 C C . PRO A 1 123 ? 14.693 8.718 -3.213 1.00 96.81 123 PRO A C 1
ATOM 1027 O O . PRO A 1 123 ? 15.004 7.906 -2.347 1.00 96.81 123 PRO A O 1
ATOM 1030 N N . LYS A 1 124 ? 13.548 9.415 -3.176 1.00 94.44 124 LYS A N 1
ATOM 1031 C CA . LYS A 1 124 ? 12.571 9.326 -2.077 1.00 94.44 124 LYS A CA 1
ATOM 1032 C C . LYS A 1 124 ? 12.009 7.921 -1.835 1.00 94.44 124 LYS A C 1
ATOM 1034 O O . LYS A 1 124 ? 11.579 7.640 -0.727 1.00 94.44 124 LYS A O 1
ATOM 1039 N N . PHE A 1 125 ? 11.996 7.060 -2.854 1.00 96.75 125 PHE A N 1
ATOM 1040 C CA . PHE A 1 125 ? 11.469 5.700 -2.735 1.00 96.75 125 PHE A CA 1
ATOM 1041 C C . PHE A 1 125 ? 12.559 4.643 -2.543 1.00 96.75 125 PHE A C 1
ATOM 1043 O O . PHE A 1 125 ? 12.269 3.520 -2.146 1.00 96.75 125 PHE A O 1
ATOM 1050 N N . ARG A 1 126 ? 13.832 4.978 -2.785 1.00 96.81 126 ARG A N 1
ATOM 1051 C CA . ARG A 1 126 ? 14.935 4.001 -2.726 1.00 96.81 126 ARG A CA 1
ATOM 1052 C C . ARG A 1 126 ? 15.196 3.463 -1.320 1.00 96.81 126 ARG A C 1
ATOM 1054 O O . ARG A 1 126 ? 15.817 2.414 -1.184 1.00 96.81 126 ARG A O 1
ATOM 1061 N N . SER A 1 127 ? 14.753 4.183 -0.291 1.00 96.25 127 SER A N 1
ATOM 1062 C CA . SER A 1 127 ? 14.900 3.782 1.110 1.00 96.25 127 SER A CA 1
ATOM 1063 C C . SER A 1 127 ? 13.905 2.710 1.553 1.00 96.25 127 SER A C 1
ATOM 1065 O O . SER A 1 127 ? 14.120 2.114 2.605 1.00 96.25 127 SER A O 1
ATOM 1067 N N . TYR A 1 128 ? 12.831 2.470 0.797 1.00 97.62 128 TYR A N 1
ATOM 1068 C CA . TYR A 1 128 ? 11.857 1.432 1.127 1.00 97.62 128 TYR A CA 1
ATOM 1069 C C . TYR A 1 128 ? 12.411 0.025 0.852 1.00 97.62 128 TYR A C 1
ATOM 1071 O O . TYR A 1 128 ? 13.328 -0.161 0.034 1.00 97.62 128 TYR A O 1
ATOM 1079 N N . SER A 1 129 ? 11.866 -0.970 1.561 1.00 97.81 129 SER A N 1
ATOM 1080 C CA . SER A 1 129 ? 12.147 -2.379 1.273 1.00 97.81 129 SER A CA 1
ATOM 1081 C C . SER A 1 129 ? 11.551 -2.778 -0.078 1.00 97.81 129 SER A C 1
ATOM 1083 O O . SER A 1 129 ? 10.678 -2.096 -0.616 1.00 97.81 129 SER A O 1
ATOM 1085 N N . LEU A 1 130 ? 12.027 -3.889 -0.644 1.00 97.50 130 LEU A N 1
ATOM 1086 C CA . LEU A 1 130 ? 11.477 -4.400 -1.901 1.00 97.50 130 LEU A CA 1
ATOM 1087 C C . LEU A 1 130 ? 10.016 -4.833 -1.739 1.00 97.50 130 LEU A C 1
ATOM 1089 O O . LEU A 1 130 ? 9.227 -4.623 -2.655 1.00 97.50 130 LEU A O 1
ATOM 1093 N N . ASP A 1 131 ? 9.643 -5.347 -0.568 1.00 97.06 131 ASP A N 1
ATOM 1094 C CA . ASP A 1 131 ? 8.268 -5.731 -0.247 1.00 97.06 131 ASP A CA 1
ATOM 1095 C C . ASP A 1 131 ? 7.341 -4.507 -0.207 1.00 97.06 131 ASP A C 1
ATOM 1097 O O . ASP A 1 131 ? 6.282 -4.499 -0.827 1.00 97.06 131 ASP A O 1
ATOM 1101 N N . GLU A 1 132 ? 7.779 -3.415 0.435 1.00 96.75 132 GLU A N 1
ATOM 1102 C CA . GLU A 1 132 ? 7.015 -2.163 0.504 1.00 96.75 132 GLU A CA 1
ATOM 1103 C C . GLU A 1 132 ? 6.850 -1.498 -0.866 1.00 96.75 132 GLU A C 1
ATOM 1105 O O . GLU A 1 132 ? 5.819 -0.886 -1.144 1.00 96.75 132 GLU A O 1
ATOM 1110 N N . LEU A 1 133 ? 7.861 -1.622 -1.729 1.00 96.25 133 LEU A N 1
ATOM 1111 C CA . LEU A 1 133 ? 7.790 -1.141 -3.106 1.00 96.25 133 LEU A CA 1
ATOM 1112 C C . LEU A 1 133 ? 6.921 -2.036 -3.997 1.00 96.25 133 LEU A C 1
ATOM 1114 O O . LEU A 1 133 ? 6.358 -1.532 -4.965 1.00 96.25 133 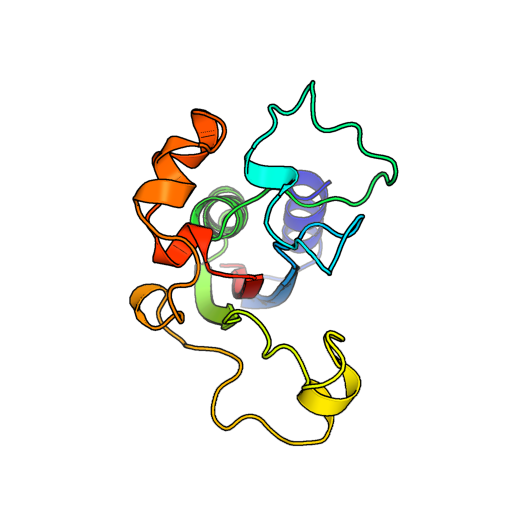LEU A O 1
ATOM 1118 N N . SER A 1 134 ? 6.823 -3.330 -3.682 1.00 94.88 134 SER A N 1
ATOM 1119 C CA . SER A 1 134 ? 6.047 -4.311 -4.452 1.00 94.88 134 SER A CA 1
ATOM 1120 C C . SER A 1 134 ? 4.576 -4.366 -4.043 1.00 94.88 134 SER A C 1
ATOM 1122 O O . SER A 1 134 ? 3.750 -4.792 -4.844 1.00 94.88 134 SER A O 1
ATOM 1124 N N . ALA A 1 135 ? 4.230 -3.933 -2.828 1.00 94.31 135 ALA A N 1
ATOM 1125 C CA . ALA A 1 135 ? 2.851 -3.903 -2.358 1.00 94.31 135 ALA A CA 1
ATOM 1126 C C . ALA A 1 135 ? 1.990 -2.964 -3.220 1.00 94.31 135 ALA A C 1
ATOM 1128 O O . ALA A 1 135 ? 2.290 -1.778 -3.383 1.00 94.31 135 ALA A O 1
ATOM 1129 N N . THR A 1 136 ? 0.884 -3.488 -3.749 1.00 91.94 136 THR A N 1
ATOM 1130 C CA . THR A 1 136 ? -0.044 -2.727 -4.602 1.00 91.94 136 THR A CA 1
ATOM 1131 C C . THR A 1 136 ? -1.238 -2.167 -3.844 1.00 91.94 136 THR A C 1
ATOM 1133 O O . THR A 1 136 ? -2.002 -1.376 -4.388 1.00 91.94 136 THR A O 1
ATOM 1136 N N . GLY A 1 137 ? -1.396 -2.529 -2.577 1.00 92.19 137 GLY A N 1
ATOM 1137 C CA . GLY A 1 137 ? -2.437 -1.998 -1.716 1.00 92.19 137 GLY A CA 1
ATOM 1138 C C . GLY A 1 137 ? -2.257 -2.444 -0.275 1.00 92.19 137 GLY A C 1
ATOM 1139 O O . GLY A 1 137 ? -1.430 -3.304 0.025 1.00 92.19 137 GLY A O 1
ATOM 1140 N N . MET A 1 138 ? -3.037 -1.848 0.615 1.00 94.62 138 MET A N 1
ATOM 1141 C CA . MET A 1 138 ? -3.039 -2.186 2.032 1.00 94.62 138 MET A CA 1
ATOM 1142 C C . MET A 1 138 ? -4.438 -1.986 2.600 1.00 94.62 138 MET A C 1
ATOM 1144 O O . MET A 1 138 ? -5.067 -0.955 2.346 1.00 94.62 138 MET A O 1
ATOM 1148 N N . ASN A 1 139 ? -4.903 -2.945 3.393 1.00 94.31 139 ASN A N 1
ATOM 1149 C CA . ASN A 1 139 ? -6.044 -2.751 4.274 1.00 94.31 139 ASN A CA 1
ATOM 1150 C C . ASN A 1 139 ? -5.539 -2.553 5.700 1.00 94.31 139 ASN A C 1
ATOM 1152 O O . ASN A 1 139 ? -4.589 -3.199 6.138 1.00 94.31 139 ASN A O 1
ATOM 1156 N N . ILE A 1 140 ? -6.182 -1.654 6.435 1.00 95.62 140 ILE A N 1
ATOM 1157 C CA . ILE A 1 140 ? -5.860 -1.384 7.828 1.00 95.62 140 ILE A CA 1
ATOM 1158 C C . ILE A 1 140 ? -7.142 -1.258 8.641 1.00 95.62 140 ILE A C 1
ATOM 1160 O O . ILE A 1 140 ? -8.096 -0.575 8.258 1.00 95.62 140 ILE A O 1
ATOM 1164 N N . CYS A 1 141 ? -7.155 -1.937 9.780 1.00 96.69 141 CYS A N 1
ATOM 1165 C CA . CYS A 1 141 ? -8.189 -1.823 10.788 1.00 96.69 141 CYS A CA 1
ATOM 1166 C C . CYS A 1 141 ? -7.597 -1.157 12.022 1.00 96.69 141 CYS A C 1
ATOM 1168 O O . CYS A 1 141 ? -6.590 -1.610 12.580 1.00 96.69 141 CYS A O 1
ATOM 1170 N N . VAL A 1 142 ? -8.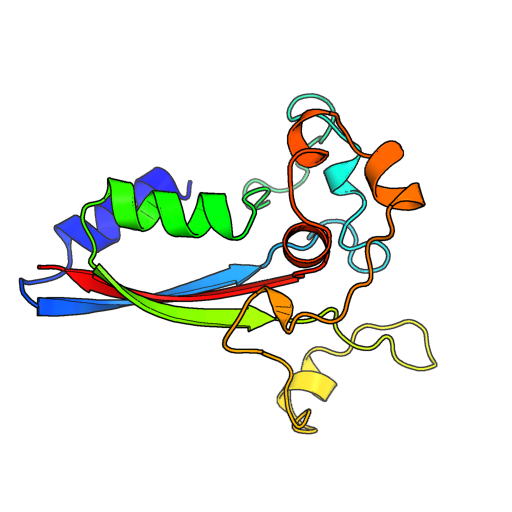237 -0.077 12.452 1.00 97.25 142 VAL A N 1
ATOM 1171 C CA . VAL A 1 142 ? -7.776 0.717 13.579 1.00 97.25 142 VAL A CA 1
ATOM 1172 C C . VAL A 1 142 ? -8.882 0.973 14.589 1.00 97.25 142 VAL A C 1
ATOM 1174 O O . VAL A 1 142 ? -10.054 1.120 14.241 1.00 97.25 142 VAL A O 1
ATOM 1177 N N . GLU A 1 143 ? -8.489 1.091 15.850 1.00 97.50 143 GLU A N 1
ATOM 1178 C CA . GLU A 1 143 ? -9.369 1.415 16.967 1.00 97.50 143 GLU A CA 1
ATOM 1179 C C . GLU A 1 143 ? -9.012 2.790 17.540 1.00 97.50 143 GLU A C 1
ATOM 1181 O O . GLU A 1 143 ? -7.837 3.126 17.730 1.00 97.50 143 GLU A O 1
ATOM 1186 N N . LYS A 1 144 ? -10.030 3.612 17.815 1.00 96.62 144 LYS A N 1
ATOM 1187 C CA . LYS A 1 144 ? -9.871 4.863 18.559 1.00 96.62 144 LYS A CA 1
ATOM 1188 C C . LYS A 1 144 ? -9.824 4.560 20.066 1.00 96.62 144 LYS A C 1
ATOM 1190 O O . LYS A 1 144 ? -10.854 4.141 20.591 1.00 96.62 144 LYS A O 1
ATOM 1195 N N . PRO A 1 145 ? -8.710 4.842 20.768 1.00 91.69 145 PRO A N 1
ATOM 1196 C CA . PRO A 1 145 ? -8.590 4.589 22.207 1.00 91.69 145 PRO A CA 1
ATOM 1197 C C . PRO A 1 145 ? -9.543 5.410 23.088 1.00 91.69 145 PRO A C 1
ATOM 1199 O O . PRO A 1 145 ? -10.008 6.489 22.636 1.00 91.69 145 PRO A O 1
#

Radius of gyration: 16.0 Å; chains: 1; bounding box: 35×36×45 Å

Foldseek 3Di:
DLLVVLLVVQVPADAQGKDKDKDFQFDPVDPLHGQPLQLDDPVRPDPPDPDHDNDWPVRSVVSNVVVVWAWPFKKFFAPADQPPVSDRDPVCCVPVPDVPRIDRDLVPHDQPQDLVNLVSGDPVRNPDDSSRSRTRMMMIMITHD

Sequence (145 aa):
INAIHHHLCRTSLKRNGWCFHSIDMRDHSNFDKPLDFLQYSDKEFREPNLYDNRLRCSEHRKTFENARFHVAYEDFATPFPTLANGETDCYHVLTHSYEKPCVNELNGVDISVTEHIRRALHPKFRSYSLDELSATGMNICVEKP

Secondary structure (DSSP, 8-state):
-HHHHHHHHHHHSPTT-EEEEEEE-S-TT-TTSTTGGGGS-TTTS--SSTT-----HHHHHHHHHHTT-EEEEEEEEPPPPPPTTS---HHHHHHTT-S-SEESSGGGS-----HHHHHHS-GGGTTS-HHHHH--EEEEEEE--

pLDDT: mean 85.14, std 13.82, range [48.41, 97.81]